Protein AF-A0A2D0APW0-F1 (afdb_monomer_lite)

Secondary structure (DSSP, 8-state):
--HHHHHHHHHHTSS---HHHHHHHHHHHHHHHHHHHHHHHH-TTS-HHHHHHHHHHHHHHHHHHHHHHHHHHHHHTT-

Structure (mmCIF, N/CA/C/O backbone):
data_AF-A0A2D0APW0-F1
#
_entry.id   AF-A0A2D0APW0-F1
#
loop_
_atom_site.group_PDB
_atom_site.id
_atom_site.type_symbol
_atom_site.label_atom_id
_atom_site.label_alt_id
_atom_site.label_comp_id
_atom_site.label_asym_id
_atom_site.label_entity_id
_atom_site.label_seq_id
_atom_site.pdbx_PDB_ins_code
_atom_site.Cartn_x
_atom_site.Cartn_y
_atom_site.Cartn_z
_atom_site.occupancy
_atom_site.B_iso_or_equiv
_atom_site.auth_seq_id
_atom_site.auth_comp_id
_atom_site.auth_asym_id
_atom_site.auth_atom_id
_atom_site.pdbx_PDB_model_num
ATOM 1 N N . MET A 1 1 ? -20.125 0.826 -4.138 1.00 49.53 1 MET A N 1
ATOM 2 C CA . MET A 1 1 ? -18.911 1.473 -3.582 1.00 49.53 1 MET A CA 1
ATOM 3 C C . MET A 1 1 ? -17.821 0.422 -3.428 1.00 49.53 1 MET A C 1
ATOM 5 O O . MET A 1 1 ? -18.022 -0.537 -2.692 1.00 49.53 1 MET A O 1
ATOM 9 N N . ASN A 1 2 ? -16.708 0.555 -4.152 1.00 69.62 2 ASN A N 1
ATOM 10 C CA . ASN A 1 2 ? -15.669 -0.478 -4.228 1.00 69.62 2 ASN A CA 1
ATOM 11 C C . ASN A 1 2 ? -15.009 -0.692 -2.856 1.00 69.62 2 ASN A C 1
ATOM 13 O O . ASN A 1 2 ? -14.384 0.222 -2.319 1.00 69.62 2 ASN A O 1
ATOM 17 N N . ARG A 1 3 ? -15.122 -1.905 -2.294 1.00 67.69 3 ARG A N 1
ATOM 18 C CA . ARG A 1 3 ? -14.557 -2.275 -0.976 1.00 67.69 3 ARG A CA 1
ATOM 19 C C . ARG A 1 3 ? -13.057 -1.969 -0.872 1.00 67.69 3 ARG A C 1
ATOM 21 O O . ARG A 1 3 ? -12.607 -1.515 0.172 1.00 67.69 3 ARG A O 1
ATOM 28 N N . LEU A 1 4 ? -12.326 -2.127 -1.978 1.00 66.94 4 LEU A N 1
ATOM 29 C CA . LEU A 1 4 ? -10.912 -1.765 -2.119 1.00 66.94 4 LEU A CA 1
ATOM 30 C C . LEU A 1 4 ? -10.634 -0.287 -1.816 1.00 66.94 4 LEU A C 1
ATOM 32 O O . LEU A 1 4 ? -9.705 0.022 -1.081 1.00 66.94 4 LEU A O 1
ATOM 36 N N . ILE A 1 5 ? -11.467 0.628 -2.316 1.00 68.75 5 ILE A N 1
ATOM 37 C CA . ILE A 1 5 ? -11.282 2.070 -2.103 1.00 68.75 5 ILE A CA 1
ATOM 38 C C . ILE A 1 5 ? -11.506 2.418 -0.625 1.00 68.75 5 ILE A C 1
ATOM 40 O O . ILE A 1 5 ? -10.746 3.196 -0.059 1.00 68.75 5 ILE A O 1
ATOM 44 N N . ASN A 1 6 ? -12.488 1.793 0.036 1.00 67.25 6 ASN A N 1
ATOM 45 C CA . ASN A 1 6 ? -12.702 1.971 1.478 1.00 67.25 6 ASN A CA 1
ATOM 46 C C . ASN A 1 6 ? -11.546 1.420 2.322 1.00 67.25 6 ASN A C 1
ATOM 48 O O . ASN A 1 6 ? -11.177 2.048 3.313 1.00 67.25 6 ASN A O 1
ATOM 52 N N . LEU A 1 7 ? -10.970 0.281 1.926 1.00 67.94 7 LEU A N 1
ATOM 53 C CA . LEU A 1 7 ? -9.789 -0.294 2.573 1.00 67.94 7 LEU A CA 1
ATOM 54 C C . LEU A 1 7 ? -8.578 0.632 2.428 1.00 67.94 7 LEU A C 1
ATOM 56 O O . LEU A 1 7 ? -7.908 0.885 3.421 1.00 67.94 7 LEU A O 1
ATOM 60 N N . ILE A 1 8 ? -8.343 1.198 1.239 1.00 68.31 8 ILE A N 1
ATOM 61 C CA . ILE A 1 8 ? -7.236 2.135 0.984 1.00 68.31 8 ILE A CA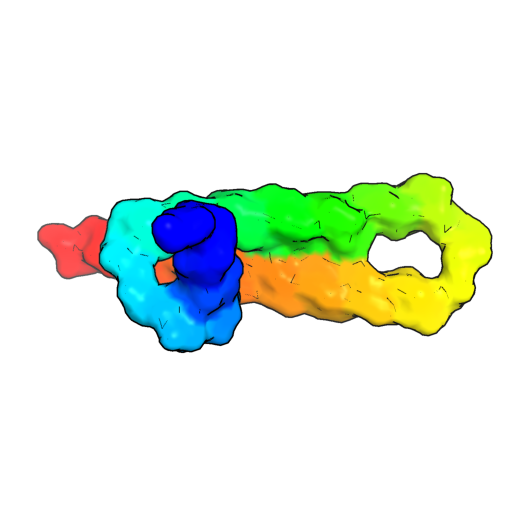 1
ATOM 62 C C . ILE A 1 8 ? -7.454 3.469 1.713 1.00 68.31 8 ILE A C 1
ATOM 64 O O . ILE A 1 8 ? -6.536 3.965 2.355 1.00 68.31 8 ILE A O 1
ATOM 68 N N . LEU A 1 9 ? -8.666 4.030 1.701 1.00 69.94 9 LEU A N 1
ATOM 69 C CA . LEU A 1 9 ? -9.006 5.250 2.454 1.00 69.94 9 LEU A CA 1
ATOM 70 C C . LEU A 1 9 ? -8.835 5.049 3.961 1.00 69.94 9 LEU A C 1
ATOM 72 O O . LEU A 1 9 ? -8.284 5.903 4.658 1.00 69.94 9 LEU A O 1
ATOM 76 N N . GLY A 1 10 ? -9.275 3.901 4.468 1.00 67.56 10 GLY A N 1
ATOM 77 C CA . GLY A 1 10 ? -9.021 3.513 5.845 1.00 67.56 10 GLY A CA 1
ATOM 78 C C . GLY A 1 10 ? -7.547 3.207 6.110 1.00 67.56 10 GLY A C 1
ATOM 79 O O . GLY A 1 10 ? -7.062 3.462 7.215 1.00 67.56 10 GLY A O 1
ATOM 80 N N . PHE A 1 11 ? -6.800 2.773 5.089 1.00 67.44 11 PHE A N 1
ATOM 81 C CA . PHE A 1 11 ? -5.351 2.620 5.132 1.00 67.44 11 PHE A CA 1
ATOM 82 C C . PHE A 1 11 ? -4.578 3.953 5.067 1.00 67.44 11 PHE A C 1
ATOM 84 O O . PHE A 1 11 ? -3.480 4.077 5.589 1.00 67.44 11 PHE A O 1
ATOM 91 N N . MET A 1 12 ? -5.150 5.001 4.496 1.00 68.75 12 MET A N 1
ATOM 92 C CA . MET A 1 12 ? -4.567 6.346 4.531 1.00 68.75 12 MET A CA 1
ATOM 93 C C . MET A 1 12 ? -4.967 7.113 5.797 1.00 68.75 12 MET A C 1
ATOM 95 O O . MET A 1 12 ? -4.391 8.149 6.098 1.00 68.75 12 MET A O 1
ATOM 99 N N . GLY A 1 13 ? -5.929 6.599 6.573 1.00 63.94 13 GLY A N 1
ATOM 100 C CA . GLY A 1 13 ? -6.465 7.277 7.760 1.00 63.94 13 GLY A CA 1
ATOM 101 C C . GLY A 1 13 ? -7.567 8.294 7.447 1.00 63.94 13 GLY A C 1
ATOM 102 O O . GLY A 1 13 ? -8.066 8.945 8.357 1.00 63.94 13 GLY A O 1
ATOM 103 N N . LEU A 1 14 ? -7.998 8.381 6.185 1.00 64.44 14 LEU A N 1
ATOM 104 C CA . LEU A 1 14 ? -9.085 9.252 5.724 1.00 64.44 14 LEU A CA 1
ATOM 105 C C . LEU A 1 14 ? -10.469 8.758 6.164 1.00 64.44 14 LEU A C 1
ATOM 107 O O . LEU A 1 14 ? -11.449 9.496 6.093 1.00 64.44 14 LEU A O 1
ATOM 111 N N . ARG A 1 15 ? -10.576 7.502 6.612 1.00 62.78 15 ARG A N 1
ATOM 112 C CA . ARG A 1 15 ? -11.844 6.907 7.038 1.00 62.78 15 ARG A CA 1
ATOM 113 C C . ARG A 1 15 ? -11.639 6.007 8.252 1.00 62.78 15 ARG A C 1
ATOM 115 O O . ARG A 1 15 ? -10.772 5.137 8.252 1.00 62.78 15 ARG A O 1
ATOM 122 N N . LYS A 1 16 ? -12.446 6.214 9.295 1.00 58.06 16 LYS A N 1
ATOM 123 C CA . LYS A 1 16 ? -12.411 5.403 10.518 1.00 58.06 16 LYS A CA 1
ATOM 124 C C . LYS A 1 16 ? -13.006 4.030 10.196 1.00 58.06 16 LYS A C 1
ATOM 126 O O . LYS A 1 16 ? -14.194 3.926 9.905 1.00 58.06 16 LYS A O 1
ATOM 131 N N . LEU A 1 17 ? -12.162 3.003 10.169 1.00 62.78 17 LEU A N 1
ATOM 132 C CA . LEU A 1 17 ? -12.587 1.621 9.963 1.00 62.78 17 LEU A CA 1
ATOM 133 C C . LEU A 1 17 ? -13.005 1.015 11.306 1.00 62.78 17 LEU A C 1
ATOM 135 O O . LEU A 1 17 ? -12.338 1.230 12.322 1.00 62.78 17 LEU A O 1
ATOM 139 N N . ASP A 1 18 ? -14.108 0.266 11.314 1.00 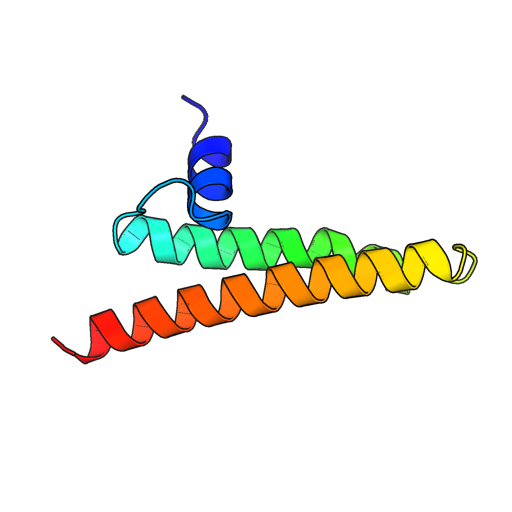62.00 18 ASP A N 1
ATOM 140 C CA . ASP A 1 18 ? -14.506 -0.522 12.479 1.00 62.00 18 ASP A CA 1
ATOM 141 C C . ASP A 1 18 ? -13.482 -1.644 12.740 1.00 62.00 18 ASP A C 1
ATOM 143 O O . ASP A 1 18 ? -12.732 -2.034 11.844 1.00 62.00 18 ASP A O 1
ATOM 147 N N . GLY A 1 19 ? -13.393 -2.153 13.973 1.00 64.44 19 GLY A N 1
ATOM 148 C CA . GLY A 1 19 ? -12.294 -3.025 14.417 1.00 64.44 19 GLY A CA 1
ATOM 149 C C . GLY A 1 19 ? -12.044 -4.250 13.527 1.00 64.44 19 GLY A C 1
ATOM 150 O O . GLY A 1 19 ? -10.891 -4.657 13.369 1.00 64.44 19 GLY A O 1
ATOM 151 N N . LYS A 1 20 ? -13.091 -4.798 12.899 1.00 67.31 20 LYS A N 1
ATOM 152 C CA . LYS A 1 20 ? -12.977 -5.930 11.969 1.00 67.31 20 LYS A CA 1
ATOM 153 C C . LYS A 1 20 ? -12.391 -5.509 10.615 1.00 67.31 20 LYS A C 1
ATOM 155 O O . LYS A 1 20 ? -11.445 -6.131 10.138 1.00 67.31 20 LYS A O 1
ATOM 160 N N . ASP A 1 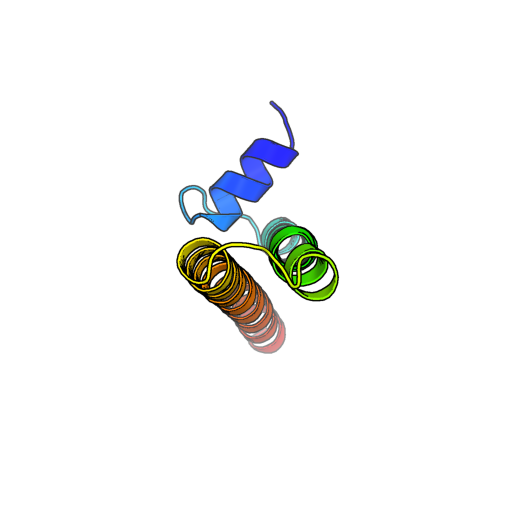21 ? -12.876 -4.406 10.048 1.00 68.88 21 ASP A N 1
ATOM 161 C CA . ASP A 1 21 ? -12.366 -3.847 8.792 1.00 68.88 21 ASP A CA 1
ATOM 162 C C . ASP A 1 21 ? -10.958 -3.260 8.940 1.00 68.88 21 ASP A C 1
ATOM 164 O O . ASP A 1 21 ? -10.177 -3.281 7.993 1.00 68.88 21 ASP A O 1
ATOM 168 N N . SER A 1 22 ? -10.596 -2.777 10.132 1.00 67.38 22 SER A N 1
ATOM 169 C CA . SER A 1 22 ? -9.265 -2.229 10.408 1.00 67.38 22 SER A CA 1
ATOM 170 C C . SER A 1 22 ? -8.181 -3.312 10.412 1.00 67.38 22 SER A C 1
ATOM 172 O O . SER A 1 22 ? -7.060 -3.045 9.986 1.00 67.38 22 SER A O 1
ATOM 174 N N . LYS A 1 23 ? -8.511 -4.535 10.856 1.00 71.38 23 LYS A N 1
ATOM 175 C CA . LYS A 1 23 ? -7.604 -5.689 10.770 1.00 71.38 23 LYS A CA 1
ATOM 176 C C . LYS A 1 23 ? -7.403 -6.103 9.313 1.00 71.38 23 LYS A C 1
ATOM 178 O O . LYS A 1 23 ? -6.267 -6.139 8.854 1.00 71.38 23 LYS A O 1
ATOM 183 N N . SER A 1 24 ? -8.496 -6.271 8.564 1.00 74.44 24 SER A N 1
ATOM 184 C CA . SER A 1 24 ? -8.401 -6.558 7.131 1.00 74.44 24 SER A CA 1
ATOM 185 C C . SER A 1 24 ? -7.658 -5.456 6.372 1.00 74.44 24 SER A C 1
ATOM 187 O O . SER A 1 24 ? -6.838 -5.769 5.523 1.00 74.44 24 SER A O 1
ATOM 189 N N . ALA A 1 25 ? -7.856 -4.174 6.688 1.00 75.00 25 ALA A N 1
ATOM 190 C CA . ALA A 1 25 ? -7.098 -3.088 6.062 1.00 75.00 25 ALA A CA 1
ATOM 191 C C . ALA A 1 25 ? -5.595 -3.138 6.367 1.00 75.00 25 ALA A C 1
ATOM 193 O O . ALA A 1 25 ? -4.798 -2.775 5.506 1.00 75.00 25 ALA A O 1
ATOM 194 N N . ALA A 1 26 ? -5.196 -3.591 7.559 1.00 79.19 26 ALA A N 1
ATOM 195 C CA . ALA A 1 26 ? -3.789 -3.808 7.883 1.00 79.19 26 ALA A CA 1
ATOM 196 C C . ALA A 1 26 ? -3.199 -4.979 7.084 1.00 79.19 26 ALA A C 1
ATOM 198 O O . ALA A 1 26 ? -2.118 -4.838 6.521 1.00 79.19 26 ALA A O 1
ATOM 199 N N . GLU A 1 27 ? -3.922 -6.097 6.977 1.00 81.12 27 GLU A N 1
ATOM 200 C CA . GLU A 1 27 ? -3.511 -7.268 6.188 1.00 81.12 27 GLU A CA 1
ATOM 201 C C . GLU A 1 27 ? -3.400 -6.926 4.695 1.00 81.12 27 GLU A C 1
ATOM 203 O O . GLU A 1 27 ? -2.391 -7.224 4.057 1.00 81.12 27 GLU A O 1
ATOM 208 N N . TRP A 1 28 ? -4.393 -6.213 4.154 1.00 80.56 28 TRP A N 1
ATOM 209 C CA . TRP A 1 28 ? -4.379 -5.724 2.775 1.00 80.56 28 TRP A CA 1
ATOM 210 C C . TRP A 1 28 ? -3.293 -4.672 2.540 1.00 80.56 28 TRP A C 1
ATOM 212 O O . TRP A 1 28 ? -2.657 -4.694 1.492 1.00 80.56 28 TRP A O 1
ATOM 222 N N . GLY A 1 29 ? -3.039 -3.781 3.502 1.00 81.00 29 GLY A N 1
ATOM 223 C CA . GLY A 1 29 ? -1.951 -2.802 3.436 1.00 81.00 29 GLY A CA 1
ATOM 224 C C . GLY A 1 29 ? -0.565 -3.451 3.485 1.00 81.00 29 GLY A C 1
ATOM 225 O O . GLY A 1 29 ? 0.340 -3.034 2.764 1.00 81.00 29 GLY A O 1
ATOM 226 N N . PHE A 1 30 ? -0.411 -4.517 4.274 1.00 83.75 30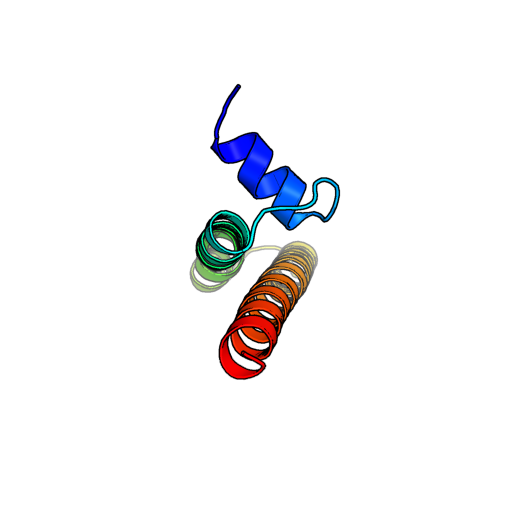 PHE A N 1
ATOM 227 C CA . PHE A 1 30 ? 0.803 -5.328 4.306 1.00 83.75 30 PHE A CA 1
ATOM 228 C C . PHE A 1 30 ? 1.012 -6.075 2.982 1.00 83.75 30 PHE A C 1
ATOM 230 O O . PHE A 1 30 ? 2.099 -5.999 2.415 1.00 83.75 30 PHE A O 1
ATOM 237 N N . LEU A 1 31 ? -0.031 -6.711 2.437 1.00 86.44 31 LEU A N 1
ATOM 238 C CA . LEU A 1 31 ? 0.000 -7.341 1.110 1.00 86.44 31 LEU A CA 1
ATOM 239 C C . LEU A 1 31 ? 0.341 -6.339 -0.002 1.00 86.44 31 LEU A C 1
ATOM 241 O O . LEU A 1 31 ? 1.167 -6.636 -0.860 1.00 86.44 31 LEU A O 1
ATOM 245 N N . LEU A 1 32 ? -0.227 -5.130 0.037 1.00 83.31 32 LEU A N 1
ATOM 246 C CA . LEU A 1 32 ? 0.120 -4.048 -0.892 1.00 83.31 32 LEU A CA 1
ATOM 247 C C . LEU A 1 32 ? 1.588 -3.635 -0.765 1.00 83.31 32 LEU A C 1
ATOM 249 O O . LEU A 1 32 ? 2.225 -3.362 -1.778 1.00 83.31 32 LEU A O 1
ATOM 253 N N . SER A 1 33 ? 2.147 -3.643 0.451 1.00 83.50 33 SER A N 1
ATOM 254 C CA . SER A 1 33 ? 3.568 -3.349 0.669 1.00 83.50 33 SER A CA 1
ATOM 255 C C . SER A 1 33 ? 4.483 -4.308 -0.114 1.00 83.50 33 SER A C 1
ATOM 257 O O . SER A 1 33 ? 5.514 -3.888 -0.639 1.00 83.50 33 SER A O 1
ATOM 259 N N . VAL A 1 34 ? 4.069 -5.570 -0.290 1.00 85.62 34 VAL A N 1
ATOM 260 C CA . VAL A 1 34 ? 4.837 -6.593 -1.020 1.00 85.62 34 VAL A CA 1
ATOM 261 C C . VAL A 1 34 ? 5.062 -6.197 -2.485 1.00 85.62 34 VAL A C 1
ATOM 263 O O . VAL A 1 34 ? 6.128 -6.455 -3.040 1.00 85.62 34 VAL A O 1
ATOM 266 N N . VAL A 1 35 ? 4.109 -5.484 -3.091 1.00 84.19 35 VAL A N 1
ATOM 267 C CA . VAL A 1 35 ? 4.216 -4.981 -4.471 1.00 84.19 35 VAL A CA 1
ATOM 268 C C . VAL A 1 35 ? 5.329 -3.939 -4.618 1.00 84.19 35 VAL A C 1
ATOM 270 O O . VAL A 1 35 ? 5.870 -3.782 -5.705 1.00 84.19 35 VAL A O 1
ATOM 273 N N . PHE A 1 36 ? 5.717 -3.257 -3.539 1.00 83.31 36 PHE A N 1
ATOM 274 C CA . PHE A 1 36 ? 6.808 -2.281 -3.560 1.00 83.31 36 PHE A CA 1
ATOM 275 C C . PHE A 1 36 ? 8.173 -2.920 -3.273 1.00 83.31 36 PHE A C 1
ATOM 277 O O . PHE A 1 36 ? 9.176 -2.474 -3.818 1.00 83.31 36 PHE A O 1
ATOM 284 N N . ILE A 1 37 ? 8.235 -3.981 -2.463 1.00 82.94 37 ILE A N 1
ATOM 285 C CA . ILE A 1 37 ? 9.512 -4.630 -2.116 1.00 82.94 37 ILE A CA 1
ATOM 286 C C . ILE A 1 37 ? 9.926 -5.729 -3.099 1.00 82.94 37 ILE A C 1
ATOM 288 O O . ILE A 1 37 ? 11.112 -5.891 -3.359 1.00 82.94 37 ILE A O 1
ATOM 292 N N . VAL A 1 38 ? 8.988 -6.478 -3.684 1.00 86.69 38 VAL A N 1
ATOM 293 C CA . VAL A 1 38 ? 9.324 -7.592 -4.590 1.00 86.69 38 VAL A CA 1
ATOM 294 C C . VAL A 1 38 ? 10.033 -7.120 -5.865 1.00 86.69 38 VAL A C 1
ATOM 296 O O . VAL A 1 38 ? 11.073 -7.689 -6.187 1.00 86.69 38 VAL A O 1
ATOM 299 N N . PRO A 1 39 ? 9.581 -6.065 -6.570 1.00 82.12 39 PRO A N 1
ATOM 300 C CA . PRO A 1 39 ? 10.279 -5.573 -7.756 1.00 82.12 39 PRO A CA 1
ATOM 301 C C . PRO A 1 39 ? 11.725 -5.146 -7.480 1.00 82.12 39 PRO A C 1
ATOM 303 O O . PRO A 1 39 ? 12.579 -5.324 -8.342 1.00 82.12 39 PRO A O 1
ATOM 306 N N . LEU A 1 40 ? 12.039 -4.653 -6.275 1.00 81.12 40 LEU A N 1
ATOM 307 C CA . LEU A 1 40 ? 13.411 -4.288 -5.898 1.00 81.12 40 LEU A CA 1
ATOM 308 C C . LEU A 1 40 ? 14.385 -5.469 -5.970 1.00 81.12 40 LEU A C 1
ATOM 310 O O . LEU A 1 40 ? 15.547 -5.263 -6.314 1.00 81.12 40 LEU A O 1
ATOM 314 N N . PHE A 1 41 ? 13.922 -6.692 -5.693 1.00 81.12 41 PHE A N 1
ATOM 315 C CA . PHE A 1 41 ? 14.750 -7.896 -5.802 1.00 81.12 41 PHE A CA 1
ATOM 316 C C . PHE A 1 41 ? 15.039 -8.289 -7.257 1.00 81.12 41 PHE A C 1
ATOM 318 O O . PHE A 1 41 ? 16.079 -8.883 -7.530 1.00 81.12 41 PHE A O 1
ATOM 325 N N . PHE A 1 42 ? 14.145 -7.946 -8.191 1.00 82.31 42 PHE A N 1
ATOM 326 C CA . PHE A 1 42 ? 14.231 -8.351 -9.600 1.00 82.31 42 PHE A CA 1
ATOM 327 C C . PHE A 1 42 ? 14.700 -7.239 -10.547 1.00 82.31 42 PHE A C 1
ATOM 329 O O . PHE A 1 42 ? 14.996 -7.520 -11.706 1.00 82.31 42 PHE A O 1
ATOM 336 N N . LEU A 1 43 ? 14.806 -5.990 -10.078 1.00 80.00 43 LEU A N 1
ATOM 337 C CA . LEU A 1 43 ? 15.320 -4.853 -10.847 1.00 80.00 43 LEU A CA 1
ATOM 338 C C . LEU A 1 43 ? 16.704 -4.392 -10.342 1.00 80.00 43 LEU A C 1
ATOM 340 O O . LEU A 1 43 ? 16.842 -3.288 -9.801 1.00 80.00 43 LEU A O 1
ATOM 344 N N . PRO A 1 44 ? 17.775 -5.182 -10.556 1.00 70.06 44 PRO A N 1
ATOM 345 C CA . PRO A 1 44 ? 19.124 -4.794 -10.154 1.00 70.06 44 PRO A CA 1
ATOM 346 C C . PRO A 1 44 ? 19.632 -3.555 -10.912 1.00 70.06 44 PRO A C 1
ATOM 348 O O . PRO A 1 44 ? 20.393 -2.785 -10.332 1.00 70.06 44 PRO A O 1
ATOM 351 N N . HIS A 1 45 ? 19.154 -3.311 -12.139 1.00 71.31 45 HIS A N 1
ATOM 352 C CA . HIS A 1 45 ? 19.527 -2.165 -12.984 1.00 71.31 45 HIS A CA 1
ATOM 353 C C . HIS A 1 45 ? 18.588 -0.950 -12.896 1.00 71.31 45 HIS A C 1
ATOM 355 O O . HIS A 1 45 ? 18.767 0.011 -13.642 1.00 71.31 45 HIS A O 1
ATOM 361 N N . ALA A 1 46 ? 17.585 -0.957 -12.013 1.00 75.44 46 ALA A N 1
ATOM 362 C CA . ALA A 1 46 ? 16.785 0.247 -11.797 1.00 75.44 46 ALA A CA 1
ATOM 363 C C . ALA A 1 46 ? 17.643 1.365 -11.188 1.00 75.44 46 ALA A C 1
ATOM 365 O O . ALA A 1 46 ? 18.497 1.107 -10.340 1.00 75.44 46 ALA A O 1
ATOM 366 N N . SER A 1 47 ? 17.378 2.602 -11.614 1.00 79.94 47 SER A N 1
ATOM 367 C CA . SER A 1 47 ? 18.035 3.808 -11.103 1.00 79.94 47 SER A CA 1
ATOM 368 C C . SER A 1 47 ? 17.974 3.869 -9.569 1.00 79.94 47 SER A C 1
ATOM 370 O O . SER A 1 47 ? 16.923 3.590 -8.986 1.00 79.94 47 SER A O 1
ATOM 372 N N . ASP A 1 48 ? 19.072 4.261 -8.915 1.00 82.62 48 ASP A N 1
ATOM 373 C CA . ASP A 1 48 ? 19.179 4.344 -7.449 1.00 82.62 48 ASP A CA 1
ATOM 374 C C . ASP A 1 48 ? 18.042 5.153 -6.810 1.00 82.62 48 ASP A C 1
ATOM 376 O O . ASP A 1 48 ? 17.478 4.743 -5.797 1.00 82.62 48 ASP A O 1
ATOM 380 N N . LEU A 1 49 ? 17.618 6.247 -7.452 1.00 85.50 49 LEU A N 1
ATOM 381 C CA . LEU A 1 49 ? 16.476 7.051 -7.004 1.00 85.50 49 LEU A CA 1
ATOM 382 C C . LEU A 1 49 ? 15.170 6.251 -6.956 1.00 85.50 49 LEU A C 1
ATOM 384 O O . LEU A 1 49 ? 14.391 6.393 -6.014 1.00 85.50 49 LEU A O 1
ATOM 388 N N . VAL A 1 50 ? 14.934 5.394 -7.951 1.00 83.12 50 VAL A N 1
ATOM 389 C CA . VAL A 1 50 ? 13.744 4.535 -7.995 1.00 83.12 50 VAL A CA 1
ATOM 390 C C . VAL A 1 50 ? 13.819 3.503 -6.882 1.00 83.12 50 VAL A C 1
ATOM 392 O O . VAL A 1 50 ? 12.815 3.269 -6.212 1.00 83.12 50 VAL A O 1
ATOM 395 N N . LYS A 1 51 ? 15.002 2.931 -6.630 1.00 83.75 51 LYS A N 1
ATOM 396 C CA . LYS A 1 51 ? 15.170 1.949 -5.556 1.00 83.75 51 LYS A CA 1
ATOM 397 C C . LYS A 1 51 ? 14.897 2.557 -4.183 1.00 83.75 51 LYS A C 1
ATOM 399 O O . LYS A 1 51 ? 14.083 2.029 -3.428 1.00 83.75 51 LYS A O 1
ATOM 404 N N . ILE A 1 52 ? 15.509 3.705 -3.903 1.00 87.19 52 ILE A N 1
ATOM 405 C CA . ILE A 1 52 ? 15.336 4.435 -2.643 1.00 87.19 52 ILE A CA 1
ATOM 406 C C . ILE A 1 52 ? 13.876 4.870 -2.472 1.00 87.19 52 ILE A C 1
ATOM 408 O O . ILE A 1 52 ? 13.296 4.682 -1.402 1.00 87.19 52 ILE A O 1
ATOM 412 N N . GLY A 1 53 ? 13.248 5.391 -3.531 1.00 88.12 53 GLY A N 1
ATOM 413 C CA . GLY A 1 53 ? 11.838 5.776 -3.510 1.00 88.12 53 GLY A CA 1
ATOM 414 C C . GLY A 1 53 ? 10.915 4.599 -3.188 1.0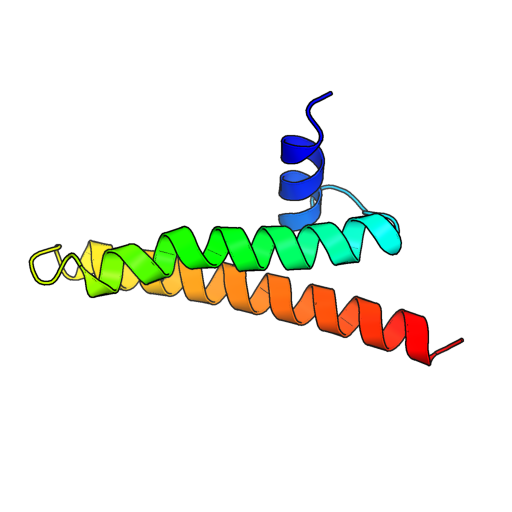0 88.12 53 GLY A C 1
ATOM 415 O O . GLY A 1 53 ? 10.046 4.716 -2.324 1.00 88.12 53 GLY A O 1
ATOM 416 N N . LEU A 1 54 ? 11.137 3.443 -3.821 1.00 86.50 54 LEU A N 1
ATOM 417 C CA . LEU A 1 54 ? 10.335 2.239 -3.596 1.00 86.50 54 LEU A CA 1
ATOM 418 C C . LEU A 1 54 ? 10.563 1.653 -2.192 1.00 86.50 54 LEU A C 1
ATOM 420 O O . LEU A 1 54 ? 9.602 1.223 -1.553 1.00 86.50 54 LEU A O 1
ATOM 424 N N . GLN A 1 55 ? 11.793 1.712 -1.667 1.00 86.50 55 GLN A N 1
ATOM 425 C CA . GLN A 1 55 ? 12.106 1.322 -0.286 1.00 86.50 55 GLN A CA 1
ATOM 426 C C . GLN A 1 55 ? 11.445 2.244 0.746 1.00 86.50 55 GLN A C 1
ATOM 428 O O . GLN A 1 55 ? 10.911 1.750 1.738 1.00 86.50 55 GLN A O 1
ATOM 433 N N . LEU A 1 56 ? 11.429 3.562 0.519 1.00 90.25 56 LEU A N 1
ATOM 434 C CA . LEU A 1 56 ? 10.740 4.525 1.390 1.00 90.25 56 LEU A CA 1
ATOM 435 C C . LEU A 1 56 ? 9.219 4.324 1.370 1.00 90.25 56 LEU A C 1
ATOM 437 O O . LEU A 1 56 ? 8.572 4.366 2.424 1.00 90.25 56 LEU A O 1
ATOM 441 N N . LEU A 1 57 ? 8.647 4.064 0.190 1.00 86.56 57 LEU A N 1
ATOM 442 C CA . LEU A 1 57 ? 7.219 3.778 0.047 1.00 86.56 57 LEU A CA 1
ATOM 443 C C . LEU A 1 57 ? 6.843 2.468 0.746 1.00 86.56 57 LEU A C 1
ATOM 445 O O . LEU A 1 57 ? 5.849 2.417 1.478 1.00 86.56 57 LEU A O 1
ATOM 449 N N . TRP A 1 58 ? 7.666 1.431 0.572 1.00 89.75 58 TRP A N 1
ATOM 450 C CA . TRP A 1 58 ? 7.519 0.156 1.264 1.00 89.75 58 TRP A CA 1
ATOM 451 C C . TRP A 1 58 ? 7.618 0.325 2.781 1.00 89.75 58 TRP A C 1
ATOM 453 O O . TRP A 1 58 ? 6.708 -0.093 3.494 1.00 89.75 58 TRP A O 1
ATOM 463 N N . GLY A 1 59 ? 8.667 0.995 3.267 1.00 88.31 59 GLY A N 1
ATOM 464 C CA . GLY A 1 59 ? 8.905 1.258 4.687 1.00 88.31 59 GLY A CA 1
ATOM 465 C C . GLY A 1 59 ? 7.740 1.998 5.346 1.00 88.31 59 GLY A C 1
ATOM 466 O O . GLY A 1 59 ? 7.292 1.632 6.436 1.00 88.31 59 GLY A O 1
ATOM 467 N N . THR A 1 60 ? 7.178 2.986 4.649 1.00 86.81 60 THR A N 1
ATOM 468 C CA . THR A 1 60 ? 5.998 3.727 5.115 1.00 86.81 60 THR A CA 1
ATOM 469 C C . THR A 1 60 ? 4.752 2.837 5.151 1.00 86.81 60 THR A C 1
ATOM 471 O O . THR A 1 60 ? 4.042 2.808 6.161 1.00 86.81 60 THR A O 1
ATOM 474 N N . CYS A 1 61 ? 4.497 2.061 4.092 1.00 86.00 61 CYS A N 1
ATOM 475 C CA . CYS A 1 61 ? 3.349 1.152 4.030 1.00 86.00 61 CYS A CA 1
ATOM 476 C C . CYS A 1 61 ? 3.428 0.047 5.095 1.00 86.00 61 CYS A C 1
ATOM 478 O O . CYS A 1 61 ? 2.456 -0.190 5.814 1.00 86.00 61 CYS A O 1
ATOM 480 N N . VAL A 1 62 ? 4.582 -0.604 5.252 1.00 87.00 62 VAL A N 1
ATOM 481 C CA . VAL A 1 62 ? 4.748 -1.696 6.219 1.00 87.00 62 VAL A CA 1
ATOM 482 C C . VAL A 1 62 ? 4.659 -1.185 7.658 1.00 87.00 62 VAL A C 1
ATOM 484 O O . VAL A 1 62 ? 3.959 -1.789 8.469 1.00 87.00 62 VAL A O 1
ATOM 487 N N . SER A 1 63 ? 5.258 -0.028 7.966 1.00 87.25 63 SER A N 1
ATOM 488 C CA . SER A 1 63 ? 5.190 0.572 9.307 1.00 87.25 63 SER A CA 1
ATOM 489 C C . SER A 1 63 ? 3.755 0.915 9.690 1.00 87.25 63 SER A C 1
ATOM 491 O O . SER A 1 63 ? 3.308 0.622 10.799 1.00 87.25 63 SER A O 1
ATOM 493 N N . ARG A 1 64 ? 2.989 1.483 8.753 1.00 82.31 64 ARG A N 1
ATOM 494 C CA . ARG A 1 64 ? 1.593 1.863 8.979 1.00 82.31 64 ARG A CA 1
ATOM 495 C C . ARG A 1 64 ? 0.686 0.634 9.115 1.00 82.31 64 ARG A C 1
ATOM 497 O O . ARG A 1 64 ? -0.194 0.622 9.980 1.00 82.31 64 ARG A O 1
ATOM 504 N N . ALA A 1 65 ? 0.916 -0.415 8.323 1.00 85.00 65 ALA A N 1
ATOM 505 C CA . ALA A 1 65 ? 0.230 -1.700 8.468 1.00 85.00 65 ALA A CA 1
ATOM 506 C C . ALA A 1 65 ? 0.525 -2.354 9.830 1.00 85.00 65 ALA A C 1
ATOM 508 O O . ALA A 1 65 ? -0.406 -2.748 10.534 1.00 85.00 65 A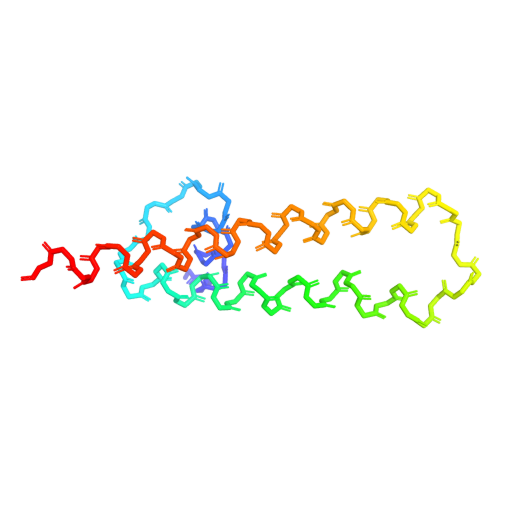LA A O 1
ATOM 509 N N . ALA A 1 66 ? 1.795 -2.386 10.243 1.00 84.44 66 ALA A N 1
ATOM 510 C CA . ALA A 1 66 ? 2.224 -2.934 11.527 1.00 84.44 66 ALA A CA 1
ATOM 511 C C . ALA A 1 66 ? 1.625 -2.162 12.712 1.00 84.44 66 ALA A C 1
ATOM 513 O O . ALA A 1 66 ? 1.102 -2.766 13.650 1.00 84.44 66 ALA A O 1
ATOM 514 N N . PHE A 1 67 ? 1.618 -0.827 12.650 1.00 82.69 67 PHE A N 1
ATOM 515 C CA . PHE A 1 67 ? 1.022 0.004 13.697 1.00 82.69 67 PHE A CA 1
ATOM 516 C C . PHE A 1 67 ? -0.492 -0.206 13.800 1.00 82.69 67 PHE A C 1
ATOM 518 O O . PHE A 1 67 ? -1.040 -0.268 14.899 1.00 82.69 67 PHE A O 1
ATOM 525 N N . MET A 1 68 ? -1.176 -0.368 12.664 1.00 77.19 68 MET A N 1
ATOM 526 C CA . MET A 1 68 ? -2.610 -0.651 12.636 1.00 77.19 68 MET A CA 1
ATOM 527 C C . MET A 1 68 ? -2.941 -2.048 13.179 1.00 77.19 68 MET A C 1
ATOM 529 O O . MET A 1 68 ? -3.905 -2.190 13.933 1.00 77.19 68 MET A O 1
ATOM 533 N N . ALA A 1 69 ? -2.127 -3.058 12.861 1.00 77.06 69 ALA A N 1
ATOM 534 C CA . ALA A 1 69 ? -2.250 -4.394 13.439 1.00 77.06 69 ALA A CA 1
ATOM 535 C C . ALA A 1 69 ? -2.014 -4.376 14.962 1.00 77.06 69 ALA A C 1
ATOM 537 O O . ALA A 1 69 ? -2.790 -4.965 15.716 1.00 77.06 69 ALA A O 1
ATOM 538 N N . ASN A 1 70 ? -1.010 -3.628 15.431 1.00 77.56 70 ASN A N 1
ATOM 539 C CA . ASN A 1 70 ? -0.703 -3.482 16.855 1.00 77.56 70 ASN A CA 1
ATOM 540 C C . ASN A 1 70 ? -1.794 -2.714 17.625 1.00 77.56 70 ASN A C 1
ATOM 542 O O . ASN A 1 70 ? -2.210 -3.123 18.708 1.00 77.56 70 ASN A O 1
ATOM 546 N N . ALA A 1 71 ? -2.315 -1.622 17.057 1.00 71.88 71 ALA A N 1
ATOM 547 C CA . ALA A 1 71 ? -3.425 -0.870 17.644 1.00 71.88 71 ALA A CA 1
ATOM 548 C C . ALA A 1 71 ? -4.689 -1.737 17.780 1.00 71.88 71 ALA A C 1
ATOM 550 O O . ALA A 1 71 ? -5.416 -1.634 18.771 1.00 71.88 71 ALA A O 1
ATOM 551 N N . ASN A 1 72 ? -4.931 -2.624 16.809 1.00 66.06 72 ASN A N 1
ATOM 552 C CA . ASN A 1 72 ? -6.009 -3.605 16.872 1.00 66.06 72 ASN A CA 1
ATOM 553 C C . ASN A 1 72 ? -5.790 -4.616 18.010 1.00 66.06 72 ASN A C 1
ATOM 555 O O . ASN A 1 72 ? -6.697 -4.834 18.813 1.00 66.06 72 ASN A O 1
ATOM 559 N N . TRP A 1 73 ? -4.571 -5.153 18.137 1.00 63.16 73 TRP A N 1
ATOM 560 C CA . TRP A 1 73 ? -4.203 -6.076 19.214 1.00 63.16 73 TRP A CA 1
ATOM 561 C C . TRP A 1 73 ? -4.391 -5.448 20.603 1.00 63.16 73 TRP A C 1
ATOM 563 O O . TRP A 1 73 ? -5.066 -6.031 21.450 1.00 63.16 73 TRP A O 1
ATOM 573 N N . LYS A 1 74 ? -3.919 -4.208 20.809 1.00 64.88 74 LYS A N 1
ATOM 574 C CA . LYS A 1 74 ? -4.114 -3.460 22.065 1.00 64.88 74 LYS A CA 1
ATOM 575 C C . LYS A 1 74 ? -5.596 -3.229 22.390 1.00 64.88 74 LYS A C 1
ATOM 577 O O . LYS A 1 74 ? -5.983 -3.308 23.550 1.00 64.88 74 LYS A O 1
ATOM 582 N N . LYS A 1 75 ? -6.439 -2.971 21.383 1.00 63.41 75 LYS A N 1
ATOM 583 C CA . LYS A 1 75 ? -7.892 -2.804 21.566 1.00 63.41 75 LYS A CA 1
ATOM 584 C C . LYS A 1 75 ? -8.590 -4.116 21.950 1.00 63.41 75 LYS A C 1
ATOM 586 O O . LYS A 1 75 ? -9.539 -4.077 22.725 1.00 63.41 75 LYS A O 1
ATOM 591 N N . ASN A 1 76 ? -8.144 -5.251 21.412 1.00 60.06 76 ASN A N 1
ATOM 592 C CA . ASN A 1 76 ? -8.727 -6.563 21.704 1.00 60.06 76 ASN A CA 1
ATOM 593 C C . ASN A 1 76 ? -8.280 -7.127 23.062 1.00 60.06 76 ASN A C 1
ATOM 595 O O . ASN A 1 76 ? -9.054 -7.826 23.696 1.00 60.06 76 ASN A O 1
ATOM 599 N N . ASN A 1 77 ? -7.056 -6.815 23.497 1.00 60.28 77 ASN A N 1
ATOM 600 C CA . ASN A 1 77 ? -6.475 -7.298 24.757 1.00 60.28 77 ASN A CA 1
ATOM 601 C C . ASN A 1 77 ? -6.789 -6.391 25.969 1.00 60.28 77 ASN A C 1
ATOM 603 O O . ASN A 1 77 ? -6.386 -6.684 27.086 1.00 60.28 77 ASN A O 1
ATOM 607 N N . SER A 1 78 ? -7.458 -5.254 25.738 1.00 56.66 78 SER A N 1
ATOM 608 C CA . SER A 1 78 ? -7.905 -4.307 26.773 1.00 56.66 78 SER A CA 1
ATOM 609 C C . SER A 1 78 ? -9.405 -4.442 27.095 1.00 56.66 78 SER A C 1
ATOM 611 O O . SER A 1 78 ? -9.968 -3.558 27.745 1.00 56.66 78 SER A O 1
ATOM 613 N N . ARG A 1 79 ? -10.051 -5.501 26.598 1.00 46.09 79 ARG A N 1
ATOM 614 C CA . ARG A 1 79 ? -11.388 -5.962 26.993 1.00 46.09 79 ARG A CA 1
ATOM 615 C C . ARG A 1 79 ? -11.248 -7.235 27.808 1.00 46.09 79 ARG A C 1
ATOM 617 O O . ARG A 1 79 ? -12.133 -7.438 28.661 1.00 46.09 79 ARG A O 1
#

pLDDT: mean 75.34, std 10.21, range [46.09, 90.25]

Sequence (79 aa):
MNRLINLILGFMGLRKLDGKDSKSAAEWGFLLSVVFIVPLFFLPHASDLVKIGLQLLWGTCVSRAAFMANANWKKNNSR

Foldseek 3Di:
DDLVVVLVCVLVVVDPDDLVSLLVSLVVLLVVLCVLVVVLVVCPPPDPVSNVVSVVVSVVSNVSSVVSNVVSVVVVVVD

Radius of gyration: 14.58 Å; chains: 1; bounding box: 38×18×40 Å